Protein AF-A0A1I0LGN3-F1 (afdb_monomer_lite)

pLDDT: mean 78.21, std 12.11, range [42.34, 94.06]

Sequence (63 aa):
MARTPGADYRELSRLWTPTAEQYAHLGRMQVEDERFRENYERIADGLAVYMRDAMAAYARRIR

InterPro domains:
  IPR012925 TipAS antibiotic-recognition domain [PF07739] (12-58)
  IPR036244 TipA-like multidrug resistance regulator, antibiotic-recognition domain [G3DSA:1.10.490.50] (6-62)
  IPR036244 TipA-like multidrug resistance regula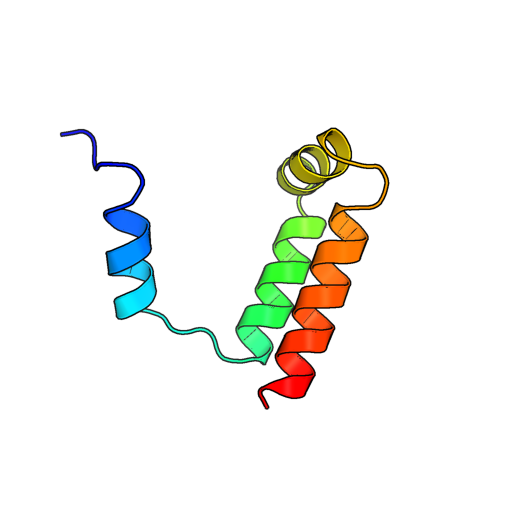tor, antibiotic-recognition domain [SSF89082] (12-60)

Radius of gyration: 13.74 Å; chains: 1; bounding box: 34×24×32 Å

Foldseek 3Di:
DDDDPCVVVVVCVVVDDDQLVRQLVVLVVLCVDVVSVVVQVVVPNCRSVVSSVVSNVVSVVVD

Structure (mmCIF, N/CA/C/O backbone):
data_AF-A0A1I0LGN3-F1
#
_entry.id   AF-A0A1I0LGN3-F1
#
loop_
_atom_site.group_PDB
_atom_site.id
_atom_site.type_symbol
_atom_site.label_atom_id
_atom_site.label_alt_id
_atom_site.label_comp_id
_atom_site.label_asym_id
_atom_site.label_entity_id
_atom_site.label_seq_id
_atom_site.pdbx_PDB_ins_code
_atom_site.Cartn_x
_atom_site.Cartn_y
_atom_site.Cartn_z
_atom_site.occupancy
_atom_site.B_iso_or_equiv
_atom_site.auth_seq_id
_atom_site.auth_comp_id
_atom_site.auth_asym_id
_atom_site.auth_atom_id
_atom_site.pdbx_PDB_model_num
ATOM 1 N N . MET A 1 1 ? 20.168 14.794 18.218 1.00 42.34 1 MET A N 1
ATOM 2 C CA . MET A 1 1 ? 20.067 15.278 16.824 1.00 42.34 1 MET A CA 1
ATOM 3 C C . MET A 1 1 ? 18.801 14.689 16.218 1.00 42.34 1 MET A C 1
ATOM 5 O O . MET A 1 1 ? 18.814 13.528 15.837 1.00 42.34 1 MET A O 1
ATOM 9 N N . ALA A 1 2 ? 17.685 15.421 16.231 1.00 50.56 2 ALA A N 1
ATOM 10 C CA . ALA A 1 2 ? 16.445 14.940 15.622 1.00 50.56 2 ALA A CA 1
ATOM 11 C C . ALA A 1 2 ? 16.546 15.138 14.103 1.00 50.56 2 ALA A C 1
ATOM 13 O O . ALA A 1 2 ? 16.652 16.276 13.644 1.00 50.56 2 ALA A O 1
ATOM 14 N N . ARG A 1 3 ? 16.583 14.045 13.328 1.00 56.66 3 ARG A N 1
ATOM 15 C CA . ARG A 1 3 ? 16.516 14.133 11.864 1.00 56.66 3 ARG A CA 1
ATOM 16 C C . ARG A 1 3 ? 15.163 14.727 11.484 1.00 56.66 3 ARG A C 1
ATOM 18 O O . ARG A 1 3 ? 14.124 14.305 11.984 1.00 56.66 3 ARG A O 1
ATOM 25 N N . THR A 1 4 ? 15.184 15.761 10.650 1.00 55.53 4 THR A N 1
ATOM 26 C CA . THR A 1 4 ? 13.971 16.412 10.153 1.00 55.53 4 THR A CA 1
ATOM 27 C C . THR A 1 4 ? 13.129 15.372 9.395 1.00 55.53 4 THR A C 1
ATOM 29 O O . THR A 1 4 ? 13.711 14.680 8.557 1.00 55.53 4 THR A O 1
ATOM 32 N N . PRO A 1 5 ? 11.796 15.278 9.595 1.00 50.78 5 PRO A N 1
ATOM 33 C CA . PRO A 1 5 ? 10.934 14.217 9.037 1.00 50.78 5 PRO A CA 1
ATOM 34 C C . PRO A 1 5 ? 10.918 14.018 7.503 1.00 50.78 5 PRO A C 1
ATOM 36 O O . PRO A 1 5 ? 10.197 13.164 7.007 1.00 50.78 5 PRO A O 1
ATOM 39 N N . GLY A 1 6 ? 11.704 14.767 6.725 1.00 58.53 6 GLY A N 1
ATOM 40 C CA . GLY A 1 6 ? 11.866 14.585 5.276 1.00 58.53 6 GLY A CA 1
ATOM 41 C C . GLY A 1 6 ? 13.308 14.356 4.808 1.00 58.53 6 GLY A C 1
ATOM 42 O O . GLY A 1 6 ? 13.529 14.154 3.613 1.00 58.53 6 GLY A O 1
ATOM 43 N N . ALA A 1 7 ? 14.299 14.412 5.706 1.00 64.44 7 ALA A N 1
ATOM 44 C CA . ALA A 1 7 ? 15.683 14.070 5.369 1.00 64.44 7 ALA A CA 1
ATOM 45 C C . ALA A 1 7 ? 15.796 12.568 5.061 1.00 64.44 7 ALA A C 1
ATOM 47 O O . ALA A 1 7 ? 16.318 12.194 4.013 1.00 64.44 7 ALA A O 1
ATOM 48 N N . ASP A 1 8 ? 15.162 11.746 5.900 1.00 65.31 8 ASP A N 1
ATOM 49 C CA . ASP A 1 8 ? 15.167 10.286 5.786 1.00 65.31 8 ASP A CA 1
ATOM 50 C C . ASP A 1 8 ? 14.464 9.811 4.510 1.00 65.31 8 ASP A C 1
ATOM 52 O O . ASP A 1 8 ? 14.994 8.973 3.788 1.00 65.31 8 ASP A O 1
ATOM 56 N N . TYR A 1 9 ? 13.316 10.405 4.162 1.00 60.62 9 TYR A N 1
ATOM 57 C CA . TYR A 1 9 ? 12.584 10.062 2.936 1.00 60.62 9 TYR A CA 1
ATOM 58 C C . TYR A 1 9 ? 13.400 10.345 1.663 1.00 60.62 9 TYR A C 1
ATOM 60 O O . TYR A 1 9 ? 13.406 9.532 0.737 1.00 60.62 9 TYR A O 1
ATOM 68 N N . ARG A 1 10 ? 14.120 11.478 1.604 1.00 65.12 10 ARG A N 1
ATOM 69 C CA . ARG A 1 10 ? 14.958 11.834 0.444 1.00 65.12 10 ARG A CA 1
ATOM 70 C C . ARG A 1 10 ? 16.194 10.952 0.308 1.00 65.12 10 ARG A C 1
ATOM 72 O O . ARG A 1 10 ? 16.546 10.612 -0.818 1.00 65.12 10 ARG A O 1
ATOM 79 N N . GLU A 1 11 ? 16.849 10.600 1.411 1.00 69.06 11 GLU A N 1
ATOM 80 C CA . GLU A 1 11 ? 17.973 9.655 1.384 1.00 69.06 11 GLU A CA 1
ATOM 81 C C . GLU A 1 11 ? 17.515 8.253 0.983 1.00 69.06 11 GLU A C 1
ATOM 83 O O . GLU A 1 11 ? 18.096 7.659 0.076 1.00 69.06 11 GLU A O 1
ATOM 88 N N . LEU A 1 12 ? 16.428 7.759 1.582 1.00 64.19 12 LEU A N 1
ATOM 89 C CA . LEU A 1 12 ? 15.860 6.450 1.255 1.00 64.19 12 LEU A CA 1
ATOM 90 C C . LEU A 1 12 ? 15.446 6.364 -0.217 1.00 64.19 12 LEU A C 1
ATOM 92 O O . LEU A 1 12 ? 15.786 5.391 -0.880 1.00 64.19 12 LEU A O 1
ATOM 96 N N . SER A 1 13 ? 14.805 7.405 -0.757 1.00 68.12 13 SER A N 1
ATOM 97 C CA . SER A 1 13 ? 14.398 7.440 -2.171 1.00 68.12 13 SER A CA 1
ATOM 98 C C . SER A 1 13 ? 15.586 7.450 -3.145 1.00 68.12 13 SER A C 1
ATOM 100 O O . SER A 1 13 ? 15.452 7.008 -4.281 1.00 68.12 13 SER A O 1
ATOM 102 N N . ARG A 1 14 ? 16.754 7.962 -2.727 1.00 69.12 14 ARG A N 1
ATOM 103 C CA . ARG A 1 14 ? 17.987 7.935 -3.539 1.00 69.12 14 ARG A CA 1
ATOM 104 C C . ARG A 1 14 ? 18.685 6.580 -3.498 1.00 69.12 14 ARG A C 1
ATOM 106 O O . ARG A 1 14 ? 19.313 6.199 -4.478 1.00 69.12 14 ARG A O 1
ATOM 113 N N . LEU A 1 15 ? 18.605 5.891 -2.363 1.00 72.12 15 LEU A N 1
ATOM 114 C CA . LEU A 1 15 ? 19.255 4.600 -2.139 1.00 72.12 15 LEU A CA 1
ATOM 115 C C . LEU A 1 15 ? 18.414 3.426 -2.641 1.00 72.12 15 LEU A C 1
ATOM 117 O O . LEU A 1 15 ? 18.963 2.378 -2.974 1.00 72.12 15 LEU A O 1
ATOM 121 N N . TRP A 1 16 ? 17.093 3.592 -2.701 1.00 67.94 16 TRP A N 1
ATOM 122 C CA . TRP A 1 16 ? 16.180 2.520 -3.049 1.00 67.94 16 TRP A CA 1
ATOM 123 C C . TRP A 1 16 ? 15.014 3.022 -3.901 1.00 67.94 16 TRP A C 1
ATOM 125 O O . TRP A 1 16 ? 14.150 3.769 -3.448 1.00 67.94 16 TRP A O 1
ATOM 135 N N . THR A 1 17 ? 14.983 2.567 -5.154 1.00 75.50 17 THR A N 1
ATOM 136 C CA . THR A 1 17 ? 13.797 2.625 -6.012 1.00 75.50 17 THR A CA 1
ATOM 137 C C . THR A 1 17 ? 13.235 1.206 -6.102 1.00 75.50 17 THR A C 1
ATOM 139 O O . THR A 1 17 ? 13.913 0.341 -6.662 1.00 75.50 17 THR A O 1
ATOM 142 N N . PRO A 1 18 ? 12.051 0.922 -5.529 1.00 74.31 18 PRO A N 1
ATOM 143 C CA . PRO A 1 18 ? 11.486 -0.418 -5.568 1.00 74.31 18 PRO A CA 1
ATOM 144 C C . PRO A 1 18 ? 11.150 -0.814 -7.006 1.00 74.31 18 PRO A C 1
ATOM 146 O O . PRO A 1 18 ? 10.629 -0.011 -7.782 1.00 74.31 18 PRO A O 1
ATOM 149 N N . THR A 1 19 ? 11.388 -2.077 -7.351 1.00 84.06 19 THR A N 1
ATOM 150 C CA . THR A 1 19 ? 10.793 -2.655 -8.560 1.00 84.06 19 THR A CA 1
ATOM 151 C C . THR A 1 19 ? 9.268 -2.664 -8.435 1.00 84.06 19 THR A C 1
ATOM 153 O O . THR A 1 19 ? 8.717 -2.602 -7.333 1.00 84.06 19 THR A O 1
ATOM 156 N N . ALA A 1 20 ? 8.560 -2.796 -9.558 1.00 79.69 20 ALA A N 1
ATOM 157 C CA . ALA A 1 20 ? 7.103 -2.941 -9.558 1.00 79.69 20 ALA A CA 1
ATOM 158 C C . ALA A 1 20 ? 6.618 -4.041 -8.587 1.00 79.69 20 ALA A C 1
ATOM 160 O O . ALA A 1 20 ? 5.652 -3.857 -7.847 1.00 79.69 20 ALA A O 1
ATOM 161 N N . GLU A 1 21 ? 7.328 -5.169 -8.535 1.00 80.31 21 GLU A N 1
ATOM 162 C CA . GLU A 1 21 ? 7.013 -6.286 -7.643 1.00 80.31 21 GLU A CA 1
ATOM 163 C C . GLU A 1 21 ? 7.239 -5.943 -6.163 1.00 80.31 21 GLU A C 1
ATOM 165 O O . GLU A 1 21 ? 6.381 -6.232 -5.326 1.00 80.31 21 GLU A O 1
ATOM 170 N N . GLN A 1 22 ? 8.343 -5.259 -5.845 1.00 84.31 22 GLN A N 1
ATOM 171 C CA . GLN A 1 22 ? 8.632 -4.777 -4.491 1.00 84.31 22 GLN A CA 1
ATOM 172 C C . GLN A 1 22 ? 7.606 -3.734 -4.032 1.00 84.31 22 GLN A C 1
ATOM 174 O O . GLN A 1 22 ? 7.164 -3.773 -2.886 1.00 84.31 22 GLN A O 1
ATOM 179 N N . TYR A 1 23 ? 7.166 -2.847 -4.929 1.00 80.81 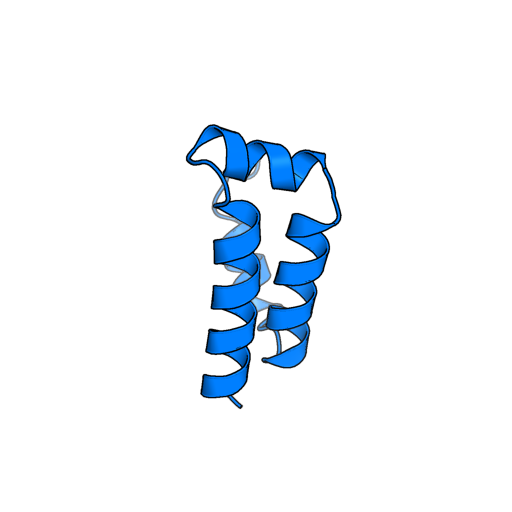23 TYR A N 1
ATOM 180 C CA . TYR A 1 23 ? 6.129 -1.858 -4.639 1.00 80.81 23 TYR A CA 1
ATOM 181 C C . TYR A 1 23 ? 4.777 -2.522 -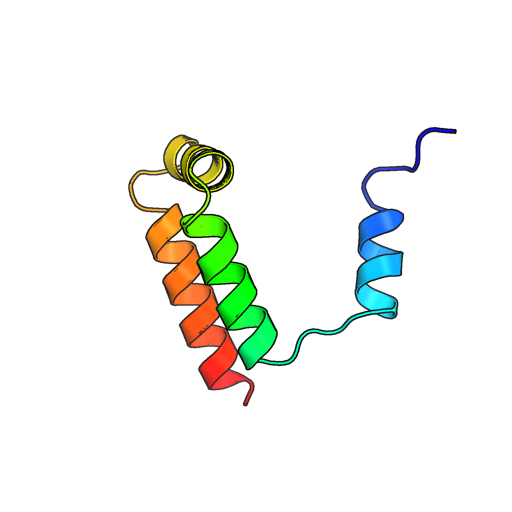4.341 1.00 80.81 23 TYR A C 1
ATOM 183 O O . TYR A 1 23 ? 4.118 -2.190 -3.356 1.00 80.81 23 TYR A O 1
ATOM 191 N N . ALA A 1 24 ? 4.388 -3.527 -5.131 1.00 79.19 24 ALA A N 1
ATOM 192 C CA . ALA A 1 24 ? 3.181 -4.306 -4.866 1.00 79.19 24 ALA A CA 1
ATOM 193 C C . ALA A 1 24 ? 3.274 -5.109 -3.556 1.00 79.19 24 ALA A C 1
ATOM 195 O O . ALA A 1 24 ? 2.269 -5.274 -2.866 1.00 79.19 24 ALA A O 1
ATOM 196 N N . HIS A 1 25 ? 4.457 -5.626 -3.209 1.00 83.81 25 HIS A N 1
ATOM 197 C CA . HIS A 1 25 ? 4.675 -6.338 -1.950 1.00 83.81 25 HIS A CA 1
ATOM 198 C C . HIS A 1 25 ? 4.581 -5.411 -0.733 1.00 83.81 25 HIS A C 1
ATOM 200 O O . HIS A 1 25 ? 3.935 -5.773 0.248 1.00 83.81 25 HIS A O 1
ATOM 206 N N . LEU A 1 26 ? 5.120 -4.192 -0.833 1.00 83.00 26 LEU A N 1
ATOM 207 C CA . LEU A 1 26 ? 5.004 -3.165 0.203 1.00 83.00 26 LEU A CA 1
ATOM 208 C C . LEU A 1 26 ? 3.534 -2.855 0.528 1.00 83.00 26 LEU A C 1
ATOM 210 O O . LEU A 1 26 ? 3.157 -2.802 1.695 1.00 83.00 26 LEU A O 1
ATOM 214 N N . GLY A 1 27 ? 2.690 -2.721 -0.501 1.00 77.44 27 GLY A N 1
ATOM 215 C CA . GLY A 1 27 ? 1.253 -2.496 -0.321 1.00 77.44 27 GLY A CA 1
ATOM 216 C C . GLY A 1 27 ? 0.524 -3.656 0.367 1.00 77.44 27 GLY A C 1
ATOM 217 O O . GLY A 1 27 ? -0.450 -3.423 1.075 1.00 77.44 27 GLY A O 1
ATOM 218 N N . ARG A 1 28 ? 0.999 -4.902 0.211 1.00 79.19 28 ARG A N 1
ATOM 219 C CA . ARG A 1 28 ? 0.455 -6.060 0.949 1.00 79.19 28 ARG A CA 1
ATOM 220 C C . ARG A 1 28 ? 0.849 -6.012 2.422 1.00 79.19 28 ARG A C 1
ATOM 222 O O . ARG A 1 28 ? -0.029 -6.072 3.275 1.00 79.19 28 ARG A O 1
ATOM 229 N N . MET A 1 29 ? 2.133 -5.791 2.708 1.00 81.75 29 MET A N 1
ATOM 230 C CA . MET A 1 29 ? 2.634 -5.694 4.084 1.00 81.75 29 MET A CA 1
ATOM 231 C C . MET A 1 29 ? 1.938 -4.594 4.894 1.00 81.75 29 MET A C 1
ATOM 233 O O . MET A 1 29 ? 1.622 -4.796 6.061 1.00 81.75 29 MET A O 1
ATOM 237 N N . GLN A 1 30 ? 1.671 -3.438 4.277 1.00 73.06 30 GLN A N 1
ATOM 238 C CA . GLN A 1 30 ? 1.002 -2.327 4.960 1.00 73.06 30 GLN A CA 1
ATOM 239 C C . GLN A 1 30 ? -0.466 -2.606 5.314 1.00 73.06 30 GLN A C 1
ATOM 241 O O . GLN A 1 30 ? -1.011 -1.930 6.178 1.00 73.06 30 GLN A O 1
ATOM 246 N N . VAL A 1 31 ? -1.118 -3.578 4.672 1.00 75.50 31 VAL A N 1
ATOM 247 C CA . VAL A 1 31 ? -2.508 -3.957 4.989 1.00 75.50 31 VAL A CA 1
ATOM 248 C C . VAL A 1 31 ? -2.583 -5.190 5.889 1.00 75.50 31 VAL A C 1
ATOM 250 O O . VAL A 1 31 ? -3.564 -5.358 6.611 1.00 75.50 31 VAL A O 1
ATOM 253 N N . GLU A 1 32 ? -1.558 -6.042 5.866 1.00 78.94 32 GLU A N 1
ATOM 254 C CA . GLU A 1 32 ? -1.454 -7.227 6.726 1.00 78.94 32 GLU A CA 1
ATOM 255 C C . GLU A 1 32 ? -1.132 -6.874 8.188 1.00 78.94 32 GLU A C 1
ATOM 257 O O . GLU A 1 32 ? -1.558 -7.590 9.092 1.00 78.94 32 GLU A O 1
ATOM 262 N N . ASP A 1 33 ? -0.438 -5.760 8.441 1.00 83.75 33 ASP A N 1
ATOM 263 C CA . ASP A 1 33 ? -0.232 -5.238 9.796 1.00 83.75 33 ASP A CA 1
ATOM 264 C C . ASP A 1 33 ? -1.433 -4.385 10.240 1.00 83.75 33 ASP A C 1
ATOM 266 O O . ASP A 1 33 ? -1.707 -3.315 9.683 1.00 83.75 33 ASP A O 1
ATOM 270 N N . GLU A 1 34 ? -2.143 -4.843 11.277 1.00 80.44 34 GLU A N 1
ATOM 271 C CA . GLU A 1 34 ? -3.335 -4.166 11.800 1.00 80.44 34 GLU A CA 1
ATOM 272 C C . GLU A 1 34 ? -3.066 -2.717 12.212 1.00 80.44 34 GLU A C 1
ATOM 274 O O . GLU A 1 34 ? -3.929 -1.866 12.003 1.00 80.44 34 GLU A O 1
ATOM 279 N N . ARG A 1 35 ? -1.860 -2.395 12.696 1.00 81.69 35 ARG A N 1
ATOM 280 C CA . ARG A 1 35 ? -1.500 -1.027 13.105 1.00 81.69 35 ARG A CA 1
ATOM 281 C C . ARG A 1 35 ? -1.460 -0.068 11.924 1.00 81.69 35 ARG A C 1
ATOM 283 O O . ARG A 1 35 ? -1.770 1.113 12.064 1.00 81.69 35 ARG A O 1
ATOM 290 N N . PHE A 1 36 ? -1.046 -0.558 10.758 1.00 77.44 36 PHE A N 1
ATOM 291 C CA . PHE A 1 36 ? -1.051 0.235 9.535 1.00 77.44 36 PHE A CA 1
ATOM 292 C C . PHE A 1 36 ? -2.448 0.297 8.934 1.00 77.44 36 PHE A C 1
ATOM 294 O O . PHE A 1 36 ? -2.883 1.385 8.556 1.00 77.44 36 PHE A O 1
ATOM 301 N N . ARG A 1 37 ? -3.179 -0.824 8.927 1.00 84.25 37 ARG A N 1
ATOM 302 C CA . ARG A 1 37 ? -4.580 -0.876 8.493 1.00 84.25 37 ARG A CA 1
ATOM 303 C C . ARG A 1 37 ? -5.435 0.148 9.245 1.00 84.25 37 ARG A C 1
ATOM 305 O O . ARG A 1 37 ? -6.114 0.947 8.608 1.00 84.25 37 ARG A O 1
ATOM 312 N N . GLU A 1 38 ? -5.341 0.193 10.573 1.00 88.75 38 GLU A N 1
ATOM 313 C CA . GLU A 1 38 ? -6.087 1.130 11.428 1.00 88.75 38 GLU A CA 1
ATOM 314 C C . GLU A 1 38 ? -5.871 2.603 11.055 1.00 88.75 38 GLU A C 1
ATOM 316 O O . GLU A 1 38 ? -6.809 3.397 11.117 1.00 88.75 38 GLU A O 1
ATOM 321 N N . ASN A 1 39 ? -4.667 2.984 10.616 1.00 88.69 39 ASN A N 1
ATOM 322 C CA . ASN A 1 39 ? -4.396 4.363 10.202 1.00 88.69 39 ASN A CA 1
ATOM 323 C C . ASN A 1 39 ? -5.198 4.768 8.960 1.00 88.69 39 ASN A C 1
ATOM 325 O O . ASN A 1 39 ? -5.642 5.912 8.871 1.00 88.69 39 ASN A O 1
ATOM 329 N N . TYR A 1 40 ? -5.385 3.846 8.015 1.00 86.31 40 TYR A N 1
ATOM 330 C CA . TYR A 1 40 ? -6.175 4.089 6.810 1.00 86.31 40 TYR A CA 1
ATOM 331 C C . TYR A 1 40 ? -7.674 4.036 7.101 1.00 86.31 40 TYR A C 1
ATOM 333 O O . TYR A 1 40 ? -8.405 4.923 6.670 1.00 86.31 40 TYR A O 1
ATOM 341 N N . GLU A 1 41 ? -8.123 3.056 7.885 1.00 90.56 41 GLU A N 1
ATOM 342 C CA . GLU A 1 41 ? -9.541 2.917 8.245 1.00 90.56 41 GLU A CA 1
ATOM 343 C C . GLU A 1 41 ? -10.042 4.105 9.086 1.00 90.56 41 GLU A C 1
ATOM 345 O O . GLU A 1 41 ? -11.189 4.519 8.965 1.00 90.56 41 GLU A O 1
ATOM 350 N N . ARG A 1 42 ? -9.167 4.757 9.867 1.00 91.81 42 ARG A N 1
ATOM 351 C CA . ARG A 1 42 ? -9.492 6.027 10.545 1.00 91.81 42 ARG A CA 1
ATOM 352 C C . ARG A 1 42 ? -9.823 7.184 9.595 1.00 91.81 42 ARG A C 1
ATOM 354 O O . ARG A 1 42 ? -10.410 8.166 10.047 1.00 91.81 42 ARG A O 1
ATOM 361 N N . ILE A 1 43 ? -9.384 7.126 8.338 1.00 93.00 43 ILE A N 1
ATOM 362 C CA . ILE A 1 43 ? -9.629 8.170 7.332 1.00 93.00 43 ILE A CA 1
ATOM 363 C C . ILE A 1 43 ? -10.927 7.875 6.582 1.00 93.00 43 ILE A C 1
ATOM 365 O O . ILE A 1 43 ? -11.748 8.775 6.411 1.00 93.00 43 ILE A O 1
ATOM 369 N N . ALA A 1 44 ? -11.097 6.636 6.120 1.00 92.75 44 ALA A N 1
ATOM 370 C CA . ALA A 1 44 ? -12.312 6.171 5.467 1.00 92.75 44 ALA A CA 1
ATOM 371 C C . ALA A 1 44 ? -12.399 4.641 5.513 1.00 92.75 44 ALA A C 1
ATOM 373 O O . ALA A 1 44 ? -11.391 3.955 5.324 1.00 92.75 44 ALA A O 1
ATOM 374 N N . ASP A 1 45 ? -13.617 4.127 5.677 1.00 94.06 45 ASP A N 1
ATOM 375 C CA . ASP A 1 45 ? -13.886 2.691 5.664 1.00 94.06 45 ASP A CA 1
ATOM 376 C C . ASP A 1 45 ? -13.450 2.061 4.329 1.00 94.06 45 ASP A C 1
ATOM 378 O O . ASP A 1 45 ? -13.801 2.530 3.241 1.00 94.06 45 ASP A O 1
ATOM 382 N N . GLY A 1 46 ? -12.674 0.982 4.408 1.00 90.88 46 GLY A N 1
ATOM 383 C CA . GLY A 1 46 ? -12.145 0.244 3.263 1.00 90.88 46 GLY A CA 1
ATOM 384 C C . GLY A 1 46 ? -10.956 0.911 2.564 1.00 90.88 46 GLY A C 1
ATOM 385 O O . GLY A 1 46 ? -10.479 0.393 1.546 1.00 90.88 46 GLY A O 1
ATOM 386 N N . LEU A 1 47 ? -10.441 2.031 3.084 1.00 90.88 47 LEU A N 1
ATOM 387 C CA . LEU A 1 47 ? -9.319 2.740 2.470 1.00 90.88 47 LEU A CA 1
ATOM 388 C C . LEU A 1 47 ? -8.046 1.887 2.430 1.00 90.88 47 LEU A C 1
ATOM 390 O O . LEU A 1 47 ? -7.302 1.966 1.451 1.00 90.88 47 LEU A O 1
ATOM 394 N N . ALA A 1 48 ? -7.795 1.045 3.438 1.00 89.00 48 ALA A N 1
ATOM 395 C CA . ALA A 1 48 ? -6.608 0.189 3.444 1.00 89.00 48 ALA A CA 1
ATOM 396 C C . ALA A 1 48 ? -6.621 -0.776 2.246 1.00 89.00 48 ALA A C 1
ATOM 398 O O . ALA A 1 48 ? -5.638 -0.904 1.511 1.00 89.00 48 ALA A O 1
ATOM 399 N N . VAL A 1 49 ? -7.773 -1.406 2.002 1.00 89.62 49 VAL A N 1
ATOM 400 C CA . VAL A 1 49 ? -7.983 -2.330 0.879 1.00 89.62 49 VAL A CA 1
ATOM 401 C C . VAL A 1 49 ? -7.832 -1.606 -0.457 1.00 89.62 49 VAL A C 1
ATOM 403 O O . VAL A 1 49 ? -7.124 -2.094 -1.340 1.00 89.62 49 VAL A O 1
ATOM 406 N N . TYR A 1 50 ? -8.427 -0.416 -0.582 1.00 90.69 50 TYR A N 1
ATOM 407 C CA . TYR A 1 50 ? -8.285 0.416 -1.774 1.00 90.69 50 TYR A CA 1
ATOM 408 C C . TYR A 1 50 ? -6.813 0.734 -2.079 1.00 90.69 50 TYR A C 1
ATOM 410 O O . TYR A 1 50 ? -6.366 0.565 -3.214 1.00 90.69 50 TYR A O 1
ATOM 418 N N . MET A 1 51 ? -6.038 1.141 -1.069 1.00 88.75 51 MET A N 1
ATOM 419 C CA . MET A 1 51 ? -4.623 1.487 -1.238 1.00 88.75 51 MET A CA 1
ATOM 420 C C . MET A 1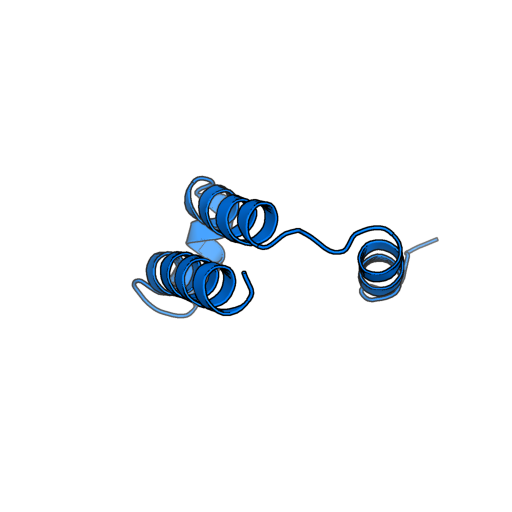 51 ? -3.785 0.291 -1.707 1.00 88.75 51 MET A C 1
ATOM 422 O O . MET A 1 51 ? -2.988 0.435 -2.638 1.00 88.75 51 MET A O 1
ATOM 426 N N . ARG A 1 52 ? -4.004 -0.907 -1.146 1.00 88.31 52 ARG A N 1
ATOM 427 C CA . ARG A 1 52 ? -3.354 -2.148 -1.608 1.00 88.31 52 ARG A CA 1
ATOM 428 C C . ARG A 1 52 ? -3.643 -2.422 -3.080 1.00 88.31 52 ARG A C 1
ATOM 430 O O . ARG A 1 52 ? -2.722 -2.698 -3.855 1.00 88.31 52 ARG A O 1
ATOM 437 N N . ASP A 1 53 ? -4.912 -2.353 -3.467 1.00 90.31 53 ASP A N 1
ATOM 438 C CA . ASP A 1 53 ? -5.339 -2.677 -4.828 1.00 90.31 53 ASP A CA 1
ATOM 439 C C . ASP A 1 53 ? -4.822 -1.640 -5.835 1.00 90.31 53 ASP A C 1
ATOM 441 O O . ASP A 1 53 ? -4.357 -2.009 -6.920 1.00 90.31 53 ASP A O 1
ATOM 445 N N . ALA A 1 54 ? -4.796 -0.362 -5.449 1.00 88.50 54 ALA A N 1
ATOM 446 C CA . ALA A 1 54 ? -4.219 0.720 -6.238 1.00 88.50 54 ALA A CA 1
ATOM 447 C C . ALA A 1 54 ? -2.708 0.536 -6.458 1.00 88.50 54 ALA A C 1
ATOM 449 O O . ALA A 1 54 ? -2.236 0.650 -7.592 1.00 88.50 54 ALA A O 1
ATOM 450 N N . MET A 1 55 ? -1.944 0.183 -5.416 1.00 87.94 55 MET A N 1
ATOM 451 C CA . MET A 1 55 ? -0.504 -0.083 -5.537 1.00 87.94 55 MET A CA 1
ATOM 452 C C . MET A 1 55 ? -0.221 -1.289 -6.441 1.00 87.94 55 MET A C 1
ATOM 454 O O . MET A 1 55 ? 0.681 -1.237 -7.280 1.00 87.94 55 MET A O 1
ATOM 458 N N . ALA A 1 56 ? -1.023 -2.354 -6.333 1.00 86.69 56 ALA A N 1
ATOM 459 C CA . ALA A 1 56 ? -0.918 -3.519 -7.207 1.00 86.69 56 ALA A CA 1
ATOM 460 C C . ALA A 1 56 ? -1.260 -3.185 -8.671 1.00 86.69 56 ALA A C 1
ATOM 462 O O . ALA A 1 56 ? -0.594 -3.665 -9.591 1.00 86.69 56 ALA A O 1
ATOM 463 N N . ALA A 1 57 ? -2.282 -2.356 -8.906 1.00 88.12 57 ALA A N 1
ATOM 464 C CA . ALA A 1 57 ? -2.649 -1.896 -10.243 1.00 88.12 57 ALA A CA 1
ATOM 465 C C . ALA A 1 57 ? -1.570 -0.997 -10.861 1.00 88.12 57 ALA A C 1
ATOM 467 O O . ALA A 1 57 ? -1.209 -1.188 -12.023 1.00 88.12 57 ALA A O 1
ATOM 468 N N . TYR A 1 58 ? -1.014 -0.069 -10.080 1.00 83.00 58 TYR A N 1
ATOM 469 C CA . TYR A 1 58 ? 0.072 0.802 -10.517 1.00 83.00 58 TYR A CA 1
ATOM 470 C C . TYR A 1 58 ? 1.329 0.002 -10.872 1.00 83.00 58 TYR A C 1
ATOM 472 O O . TYR A 1 58 ? 1.861 0.169 -11.966 1.00 83.00 58 TYR A O 1
ATOM 480 N N . ALA A 1 59 ? 1.742 -0.936 -10.015 1.00 84.75 59 ALA A N 1
ATOM 481 C CA . ALA A 1 59 ? 2.867 -1.833 -10.275 1.00 84.75 59 ALA A CA 1
ATOM 482 C C . ALA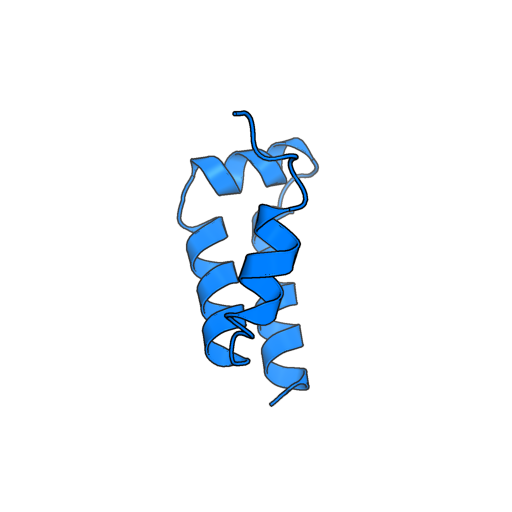 A 1 59 ? 2.728 -2.589 -11.607 1.00 84.75 59 ALA A C 1
ATOM 484 O O . ALA A 1 59 ? 3.680 -2.665 -12.378 1.00 84.75 59 ALA A O 1
ATOM 485 N N . ARG A 1 60 ? 1.530 -3.102 -11.923 1.00 84.94 60 ARG A N 1
ATOM 486 C CA . ARG A 1 60 ? 1.267 -3.760 -13.215 1.00 84.94 60 ARG A CA 1
ATOM 487 C C . ARG A 1 60 ? 1.412 -2.821 -14.415 1.00 84.94 60 ARG A C 1
ATOM 489 O O . ARG A 1 60 ? 1.730 -3.297 -15.495 1.00 84.94 60 ARG A O 1
ATOM 496 N N . ARG A 1 61 ? 1.162 -1.520 -14.242 1.00 83.88 61 ARG A N 1
ATOM 497 C CA . ARG 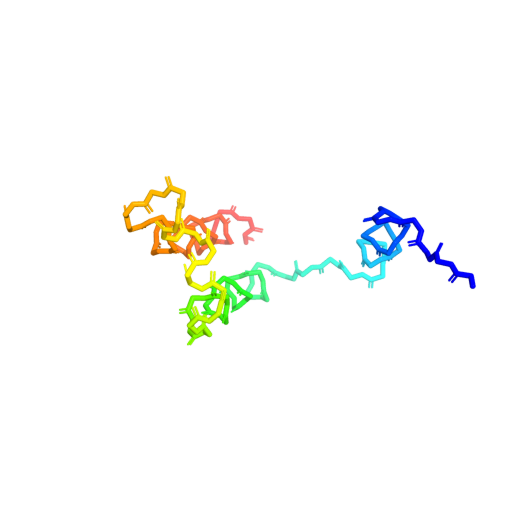A 1 61 ? 1.257 -0.510 -15.309 1.00 83.88 61 ARG A CA 1
ATOM 498 C C . ARG A 1 61 ? 2.697 -0.086 -15.605 1.00 83.88 61 ARG A C 1
ATOM 500 O O . ARG A 1 61 ? 2.964 0.342 -16.721 1.00 83.88 61 ARG A O 1
ATOM 507 N N . ILE A 1 62 ? 3.586 -0.151 -14.616 1.00 78.31 62 ILE A N 1
ATOM 508 C CA . ILE A 1 62 ? 4.983 0.305 -14.733 1.00 78.31 62 ILE A CA 1
ATOM 509 C C . ILE A 1 62 ? 5.987 -0.829 -14.993 1.00 78.31 62 ILE A C 1
ATOM 511 O O . ILE A 1 62 ? 7.191 -0.584 -14.966 1.00 78.31 62 ILE A O 1
ATOM 515 N N . ARG A 1 63 ? 5.501 -2.057 -15.199 1.00 57.59 63 ARG A N 1
ATOM 516 C CA . ARG A 1 63 ? 6.298 -3.182 -15.697 1.00 57.59 63 ARG A CA 1
ATOM 517 C C . ARG A 1 63 ? 6.404 -3.101 -17.213 1.00 57.59 63 ARG A C 1
ATOM 519 O O . ARG A 1 63 ? 7.547 -3.194 -17.702 1.00 57.59 63 ARG A O 1
#

Organism: NCBI:txid568860

Secondary structure (DSSP, 8-state):
----TTHHHHHHHHH----HHHHHHHHHHHHHSHHHHHHHHTTSTTHHHHHHHHHHHHHHH--